Protein AF-A0A3P6F514-F1 (afdb_monomer)

Organism: Brassica oleracea (NCBI:txid3712)

Radius of gyration: 19.17 Å; Cα contacts (8 Å, |Δi|>4): 53; chains: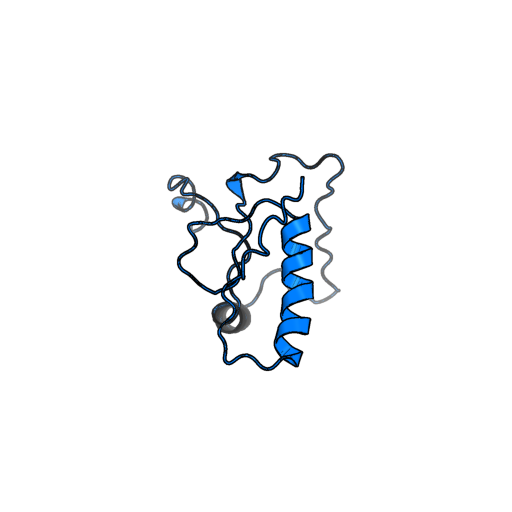 1; bounding box: 52×38×47 Å

Foldseek 3Di:
DDDPPDPPPLDDPPPDPPVVVVVVVVVLVVLVVQADFDPPDPDDSRTAHEPVRGPPDDPPDDDDDPDDDPPDDPDDDPVRVVVVVVVVVVDDDRYDYDDPVPPPVPPPD

InterPro domains:
  IPR045278 Intron splicing facilitator CRS1/CFM2/CFM3 [PTHR31846] (11-100)

Mean predicted aligned error: 13.73 Å

Secondary structure (DSSP, 8-state):
-------------TTS-HHHHHHHHHHHHHHHHH--B-TT--SSSSPPEEGGGS-S--TT--PPP--PPTT--SS--HHHHHHHHHHHTTSPPSEE----TTSGGGS--

pLDDT: mean 72.65, std 19.53, range [32.44, 96.12]

Sequence (109 aa):
QDRYVAEEEVNYPKDVPKEQLSELCEPNDLLDEIGPRFHDWTGCTRLPVDADLLPLLVMGYRCPFRILLQGVKPCLSNKEMTDMRRLARTSPPHFALGMCIQFISYMCS

Solvent-accessible surface area (backbone atoms only — not comparable to full-atom values): 7485 Å² total; per-residue (Å²): 135,90,76,84,74,73,82,76,77,72,87,66,72,91,82,64,58,74,73,56,54,62,65,52,44,59,63,47,57,55,45,59,75,71,39,59,66,36,81,89,62,85,71,67,94,66,66,19,25,29,54,77,76,43,75,95,70,64,88,89,70,68,83,76,80,88,79,67,60,92,92,56,71,96,64,77,50,76,65,55,50,50,52,50,53,58,57,54,70,77,51,77,68,63,62,43,74,73,87,68,82,80,62,72,75,74,81,74,121

Structure (mmCIF, N/CA/C/O backbone):
data_AF-A0A3P6F514-F1
#
_entry.id   AF-A0A3P6F514-F1
#
loop_
_atom_site.group_PDB
_atom_site.id
_atom_site.type_symbol
_atom_site.label_atom_id
_atom_site.label_alt_id
_atom_site.label_comp_id
_atom_site.label_asym_id
_atom_site.label_entity_id
_atom_site.label_seq_id
_atom_site.pdbx_PDB_ins_code
_atom_site.Cartn_x
_atom_site.Cartn_y
_atom_site.Cartn_z
_atom_site.occupancy
_atom_site.B_iso_or_equiv
_atom_site.auth_seq_id
_atom_site.auth_comp_id
_atom_site.auth_asym_id
_atom_site.auth_atom_id
_atom_site.pdbx_PDB_model_num
ATOM 1 N N . GLN A 1 1 ? 25.218 -22.951 -29.419 1.00 37.34 1 GLN A N 1
ATOM 2 C CA . GLN A 1 1 ? 25.791 -21.664 -28.989 1.00 37.34 1 GLN A CA 1
ATOM 3 C C . GLN A 1 1 ? 25.002 -21.221 -27.778 1.00 37.34 1 GLN A C 1
ATOM 5 O O . GLN A 1 1 ? 23.917 -20.667 -27.906 1.00 37.34 1 GLN A O 1
ATOM 10 N N . ASP A 1 2 ? 25.517 -21.600 -26.624 1.00 38.72 2 ASP A N 1
ATOM 11 C CA . ASP A 1 2 ? 24.926 -21.385 -25.315 1.00 38.72 2 ASP A CA 1
ATOM 12 C C . ASP A 1 2 ? 24.814 -19.889 -25.006 1.00 38.72 2 ASP A C 1
ATOM 14 O O . ASP A 1 2 ? 25.784 -19.139 -25.130 1.00 38.72 2 ASP A O 1
ATOM 18 N N . ARG A 1 3 ? 23.630 -19.452 -24.579 1.00 36.84 3 ARG A N 1
ATOM 19 C CA . ARG A 1 3 ? 23.478 -18.248 -23.761 1.00 36.84 3 ARG A CA 1
ATOM 20 C C . ARG A 1 3 ? 22.629 -18.617 -22.559 1.00 36.84 3 ARG A C 1
ATOM 22 O O . ARG A 1 3 ? 21.411 -18.497 -22.582 1.00 36.84 3 ARG A O 1
ATOM 29 N N . TYR A 1 4 ? 23.319 -19.082 -21.527 1.00 44.69 4 TYR A N 1
ATOM 30 C CA . TYR A 1 4 ? 22.870 -18.948 -20.152 1.00 44.69 4 TYR A CA 1
ATOM 31 C C . TYR A 1 4 ? 22.663 -17.448 -19.908 1.00 44.69 4 TYR A C 1
ATOM 33 O O . TYR A 1 4 ? 23.629 -16.684 -19.892 1.00 44.69 4 TYR A O 1
ATOM 41 N N . VAL A 1 5 ? 21.409 -17.005 -19.837 1.00 43.78 5 VAL A N 1
ATOM 42 C CA . VAL A 1 5 ? 21.094 -15.683 -19.296 1.00 43.78 5 VAL A CA 1
ATOM 43 C C . VAL A 1 5 ? 21.154 -15.860 -17.790 1.00 43.78 5 VAL A C 1
ATOM 45 O O . VAL A 1 5 ? 20.444 -16.696 -17.240 1.00 43.78 5 VAL A O 1
ATOM 48 N N . ALA A 1 6 ? 22.115 -15.165 -17.189 1.00 39.28 6 ALA A N 1
ATOM 49 C CA . ALA A 1 6 ? 22.413 -15.213 -15.773 1.00 39.28 6 ALA A CA 1
ATOM 50 C C . ALA A 1 6 ? 21.134 -15.029 -14.953 1.00 39.28 6 ALA A C 1
ATOM 52 O O . ALA A 1 6 ? 20.357 -14.112 -15.211 1.00 39.28 6 ALA A O 1
ATOM 53 N N . GLU A 1 7 ? 20.947 -15.916 -13.982 1.00 44.66 7 GLU A N 1
ATOM 54 C CA . GLU A 1 7 ? 20.014 -15.728 -12.882 1.00 44.66 7 GLU A CA 1
ATOM 55 C C . GLU A 1 7 ? 20.375 -14.389 -12.227 1.00 44.66 7 GLU A C 1
ATOM 57 O O . GLU A 1 7 ? 21.457 -14.224 -11.659 1.00 44.66 7 GLU A O 1
ATOM 62 N N . GLU A 1 8 ? 19.527 -13.384 -12.428 1.00 42.81 8 GLU A N 1
ATOM 63 C CA . GLU A 1 8 ? 19.698 -12.079 -11.811 1.00 42.81 8 GLU A CA 1
ATOM 64 C C . GLU A 1 8 ? 19.383 -12.267 -10.325 1.00 42.81 8 GLU A C 1
ATOM 66 O O . GLU A 1 8 ? 18.228 -12.411 -9.927 1.00 42.81 8 GLU A O 1
ATOM 71 N N . GLU A 1 9 ? 20.440 -12.391 -9.520 1.00 42.28 9 GLU A N 1
ATOM 72 C CA . GLU A 1 9 ? 20.378 -12.536 -8.067 1.00 42.28 9 GLU A CA 1
ATOM 73 C C . GLU A 1 9 ? 19.604 -11.355 -7.468 1.00 42.28 9 GLU A C 1
ATOM 75 O O . GLU A 1 9 ? 20.139 -10.269 -7.224 1.00 42.28 9 GLU A O 1
ATOM 80 N N . VAL A 1 10 ? 18.313 -11.581 -7.237 1.00 49.22 10 VAL A N 1
ATOM 81 C CA . VAL A 1 10 ? 17.448 -10.710 -6.449 1.00 49.22 10 VAL A CA 1
ATOM 82 C C . VAL A 1 10 ? 18.124 -10.529 -5.091 1.00 49.22 10 VAL A C 1
ATOM 84 O O . VAL A 1 10 ? 18.396 -11.497 -4.383 1.00 49.22 10 VAL A O 1
ATOM 87 N N . ASN A 1 11 ? 18.448 -9.285 -4.740 1.00 47.28 11 ASN A N 1
ATOM 88 C CA . ASN A 1 11 ? 19.166 -8.947 -3.514 1.00 47.28 11 ASN A CA 1
ATOM 89 C C . ASN A 1 11 ? 18.270 -9.179 -2.284 1.00 47.28 11 ASN A C 1
ATOM 91 O O . ASN A 1 11 ? 17.671 -8.250 -1.738 1.00 47.28 11 ASN A O 1
ATOM 95 N N . TYR A 1 12 ? 18.154 -10.435 -1.858 1.00 49.00 12 TYR A N 1
ATOM 96 C CA . TYR A 1 12 ? 17.582 -10.787 -0.569 1.00 49.00 12 TYR A CA 1
ATOM 97 C C . TYR A 1 12 ? 18.574 -10.379 0.532 1.00 49.00 12 TYR A C 1
ATOM 99 O O . TYR A 1 12 ? 19.768 -10.680 0.42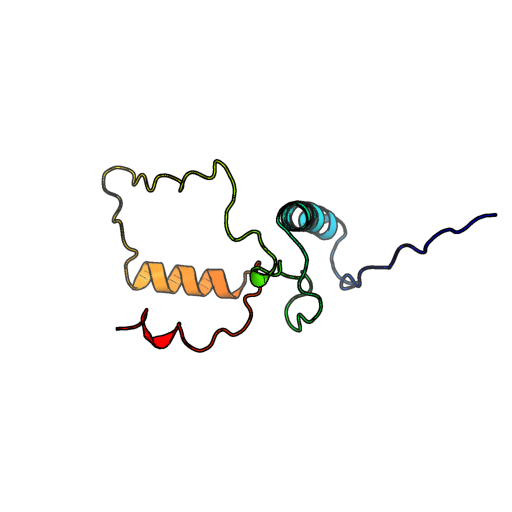4 1.00 49.00 12 TYR A O 1
ATOM 107 N N . PRO A 1 13 ? 18.126 -9.716 1.616 1.00 46.41 13 PRO A N 1
ATOM 108 C CA . PRO A 1 13 ? 18.972 -9.477 2.777 1.00 46.41 13 PRO A CA 1
ATOM 109 C C . PRO A 1 13 ? 19.556 -10.811 3.252 1.00 46.41 13 PRO A C 1
ATOM 111 O O . PRO A 1 13 ? 18.817 -11.752 3.539 1.00 46.41 13 PRO A O 1
ATOM 114 N N . LYS A 1 14 ? 20.887 -10.893 3.315 1.00 55.69 14 LYS A N 1
ATOM 115 C CA . LYS A 1 14 ? 21.645 -12.142 3.529 1.00 55.69 14 LYS A CA 1
ATOM 116 C C . LYS A 1 14 ? 21.442 -12.778 4.914 1.00 55.69 14 LYS A C 1
ATOM 118 O O . LYS A 1 14 ? 21.979 -13.849 5.173 1.00 55.69 14 LYS A O 1
ATOM 123 N N . ASP A 1 15 ? 20.636 -12.146 5.764 1.00 55.81 15 ASP A N 1
ATOM 124 C CA . ASP A 1 15 ? 20.420 -12.503 7.167 1.00 55.81 15 ASP A CA 1
ATOM 125 C C . ASP A 1 15 ? 19.021 -13.092 7.440 1.00 55.81 15 ASP A C 1
ATOM 127 O O . ASP A 1 15 ? 18.640 -13.283 8.595 1.00 55.81 15 ASP A O 1
ATOM 131 N N . VAL A 1 16 ? 18.231 -13.380 6.398 1.00 51.59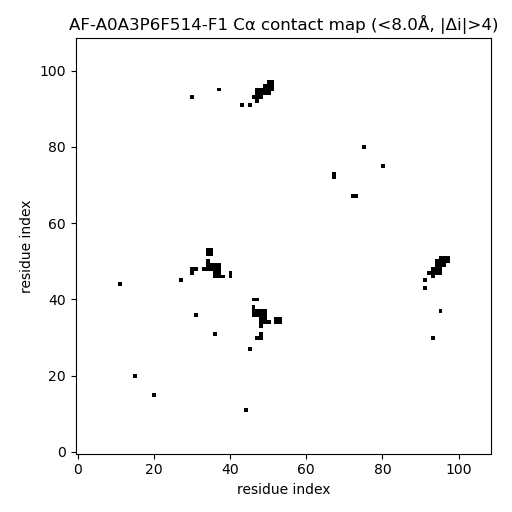 16 VAL A N 1
ATOM 132 C CA . VAL A 1 16 ? 16.887 -13.960 6.542 1.00 51.59 16 VAL A CA 1
ATOM 133 C C . VAL A 1 16 ? 16.980 -15.498 6.575 1.00 51.59 16 VAL A C 1
ATOM 135 O O . VAL A 1 16 ? 17.500 -16.092 5.627 1.00 51.59 16 VAL A O 1
ATOM 138 N N . PRO A 1 17 ? 16.494 -16.179 7.636 1.00 51.84 17 PRO A N 1
ATOM 139 C CA . PRO A 1 17 ? 16.474 -17.640 7.709 1.00 51.84 17 PRO A CA 1
ATOM 140 C C . PRO A 1 17 ? 15.773 -18.261 6.494 1.00 51.84 17 PRO A C 1
ATOM 142 O O . PRO A 1 17 ? 14.752 -17.755 6.033 1.00 51.84 17 PRO A O 1
ATOM 145 N N . LYS A 1 18 ? 16.295 -19.386 5.993 1.00 53.44 18 LYS A N 1
ATOM 146 C CA . LYS A 1 18 ? 15.811 -20.062 4.770 1.00 53.44 18 LYS A CA 1
ATOM 147 C C . LYS A 1 18 ? 14.313 -20.398 4.790 1.00 53.44 18 LYS A C 1
ATOM 149 O O . LYS A 1 18 ? 13.689 -20.421 3.738 1.00 53.44 18 LYS A O 1
ATOM 154 N N . GLU A 1 19 ? 13.742 -20.601 5.974 1.00 55.47 19 GLU A N 1
ATOM 155 C CA . GLU A 1 19 ? 12.308 -20.845 6.181 1.00 55.47 19 GLU A CA 1
ATOM 156 C C . GLU A 1 19 ? 11.449 -19.598 5.898 1.00 55.47 19 GLU A C 1
ATOM 158 O O . GLU A 1 19 ? 10.370 -19.709 5.322 1.00 55.47 19 GLU A O 1
ATOM 163 N N . GLN A 1 20 ? 11.950 -18.394 6.197 1.00 51.47 20 GLN A N 1
ATOM 164 C CA . GLN A 1 20 ? 11.259 -17.149 5.846 1.00 51.47 20 GLN A CA 1
ATOM 165 C C . GLN A 1 20 ? 11.323 -16.885 4.337 1.00 51.47 20 GLN A C 1
ATOM 167 O O . GLN A 1 20 ? 10.356 -16.387 3.782 1.00 51.47 20 GLN A O 1
ATOM 172 N N . LEU A 1 21 ? 12.406 -17.262 3.642 1.00 51.94 21 LEU A N 1
ATOM 173 C CA . LEU A 1 21 ? 12.508 -17.117 2.180 1.00 51.94 21 LEU A CA 1
ATOM 174 C C . LEU A 1 21 ? 11.434 -17.923 1.430 1.00 51.94 21 LEU A C 1
ATOM 176 O O . LEU A 1 21 ? 10.863 -17.406 0.472 1.00 51.94 21 LEU A O 1
ATOM 180 N N . SER A 1 22 ? 11.100 -19.134 1.892 1.00 52.25 22 SER A N 1
ATOM 181 C CA . SER A 1 22 ? 9.967 -19.897 1.345 1.00 52.25 22 SER A CA 1
ATOM 182 C C . SER A 1 22 ? 8.612 -19.231 1.609 1.00 52.25 22 SER A C 1
ATOM 184 O O . SER A 1 22 ? 7.752 -19.252 0.736 1.00 52.25 22 SER A O 1
ATOM 186 N N . GLU A 1 23 ? 8.437 -18.582 2.765 1.00 55.47 23 GLU A N 1
ATOM 187 C CA . GLU A 1 23 ? 7.231 -17.799 3.081 1.00 55.47 23 GLU A CA 1
ATOM 188 C C . GLU A 1 23 ? 7.160 -16.470 2.308 1.00 55.47 23 GLU A C 1
ATOM 190 O O . GLU A 1 23 ? 6.088 -15.886 2.194 1.00 55.47 23 GLU A O 1
ATOM 195 N N . LEU A 1 24 ? 8.282 -15.968 1.773 1.00 55.56 24 LEU A N 1
ATOM 196 C CA . LEU A 1 24 ? 8.315 -14.753 0.947 1.00 55.56 24 LEU A CA 1
ATOM 197 C C . LEU A 1 24 ? 8.101 -15.026 -0.543 1.00 55.56 24 LEU A C 1
ATOM 199 O O . LEU A 1 24 ? 7.763 -14.088 -1.265 1.00 55.56 24 LEU A O 1
ATOM 203 N N . CYS A 1 25 ? 8.310 -16.266 -0.985 1.00 59.62 25 CYS A N 1
ATOM 204 C CA . CYS A 1 25 ? 8.084 -16.689 -2.364 1.00 59.62 25 CYS A CA 1
ATOM 205 C C . CYS A 1 25 ? 6.590 -16.635 -2.699 1.00 59.62 25 CYS A C 1
ATOM 207 O O . CYS A 1 25 ? 6.205 -15.933 -3.623 1.00 59.62 25 CYS A O 1
ATOM 209 N N . GLU A 1 26 ? 5.742 -17.236 -1.857 1.00 73.44 26 GLU A N 1
ATOM 210 C CA . GLU A 1 26 ? 4.296 -17.337 -2.110 1.00 73.44 26 GLU A CA 1
ATOM 211 C C . GLU A 1 26 ? 3.595 -15.971 -2.303 1.00 73.44 26 GLU A C 1
ATOM 213 O O . GLU A 1 26 ? 2.872 -15.810 -3.289 1.00 73.44 26 GLU A O 1
ATOM 218 N N . PRO A 1 27 ? 3.877 -14.928 -1.494 1.00 72.94 27 PRO A N 1
ATOM 219 C CA . PRO A 1 27 ? 3.299 -13.605 -1.715 1.00 72.94 27 PRO A CA 1
ATOM 220 C C . PRO A 1 27 ? 3.882 -12.868 -2.924 1.00 72.94 27 PRO A C 1
ATOM 222 O O . PRO A 1 27 ? 3.206 -12.021 -3.505 1.00 72.94 27 PRO A O 1
ATOM 225 N N . ASN A 1 28 ? 5.143 -13.122 -3.283 1.00 82.06 28 ASN A N 1
ATOM 226 C CA . ASN A 1 28 ? 5.744 -12.495 -4.456 1.00 82.06 28 ASN A CA 1
ATOM 227 C C . ASN A 1 28 ? 5.181 -13.112 -5.735 1.00 82.06 28 ASN A C 1
ATOM 229 O O . ASN A 1 28 ? 4.739 -12.350 -6.588 1.00 82.06 28 ASN A O 1
ATOM 233 N N . ASP A 1 29 ? 5.092 -14.438 -5.805 1.00 85.25 29 ASP A N 1
ATOM 234 C CA . ASP A 1 29 ? 4.518 -15.156 -6.944 1.00 85.25 29 ASP A CA 1
ATOM 235 C C . ASP A 1 29 ? 3.081 -14.676 -7.214 1.00 85.25 29 ASP A C 1
ATOM 237 O O . ASP A 1 29 ? 2.733 -14.328 -8.341 1.00 85.25 29 ASP A O 1
ATOM 241 N N . LEU A 1 30 ? 2.273 -14.519 -6.155 1.00 87.19 30 LEU A N 1
ATOM 242 C CA . LEU A 1 30 ? 0.922 -13.959 -6.257 1.00 87.19 30 LEU A CA 1
ATOM 243 C C . LEU A 1 30 ? 0.911 -12.547 -6.860 1.00 87.19 30 LEU A C 1
ATOM 245 O O . LEU A 1 30 ? 0.057 -12.209 -7.676 1.00 87.19 30 LEU A O 1
ATOM 249 N N . LEU A 1 31 ? 1.822 -11.682 -6.422 1.00 86.25 31 LEU A N 1
ATOM 250 C CA . LEU A 1 31 ? 1.860 -10.303 -6.899 1.00 86.25 31 LEU A CA 1
ATOM 251 C C . LEU A 1 31 ? 2.374 -10.205 -8.352 1.00 86.25 31 LEU A C 1
ATOM 253 O O . LEU A 1 31 ? 1.984 -9.269 -9.047 1.00 86.25 31 LEU A O 1
ATOM 257 N N . ASP A 1 32 ? 3.184 -11.160 -8.823 1.00 87.44 32 ASP A N 1
ATOM 258 C CA . ASP A 1 32 ? 3.622 -11.236 -10.227 1.00 87.44 32 ASP A CA 1
ATOM 259 C C . ASP A 1 32 ? 2.467 -11.600 -11.169 1.00 87.44 32 ASP A C 1
ATOM 261 O O . ASP A 1 32 ? 2.425 -11.139 -12.310 1.00 87.44 32 ASP A O 1
ATOM 265 N N . GLU A 1 33 ? 1.482 -12.361 -10.683 1.00 88.94 33 GLU A N 1
ATOM 266 C CA . GLU A 1 33 ? 0.255 -12.656 -11.432 1.00 88.94 33 GLU A CA 1
ATOM 267 C C . GLU A 1 33 ? -0.676 -11.439 -11.557 1.00 88.94 33 GLU A C 1
ATOM 269 O O . GLU 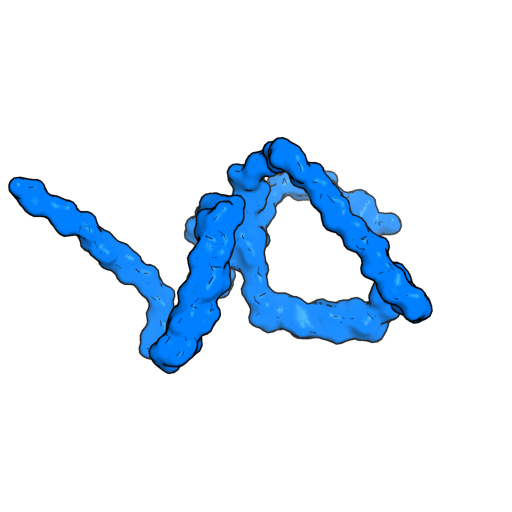A 1 33 ? -1.473 -11.357 -12.495 1.00 88.94 33 GLU A O 1
ATOM 274 N N . ILE A 1 34 ? -0.597 -10.486 -10.621 1.00 87.56 34 ILE A N 1
ATOM 275 C CA . ILE A 1 34 ? -1.497 -9.325 -10.577 1.00 87.56 34 ILE A CA 1
ATOM 276 C C . ILE A 1 34 ? -1.084 -8.260 -11.595 1.00 87.56 34 ILE A C 1
ATOM 278 O O . ILE A 1 34 ? -1.953 -7.676 -12.248 1.00 87.56 34 ILE A O 1
ATOM 282 N N . GLY A 1 35 ? 0.214 -7.980 -11.731 1.00 88.25 35 GLY A N 1
ATOM 283 C CA . GLY A 1 35 ? 0.674 -6.980 -12.687 1.00 88.25 35 GLY A CA 1
ATOM 284 C C . GLY A 1 35 ? 2.158 -6.623 -12.604 1.00 88.25 35 GLY A C 1
ATOM 285 O O . GLY A 1 35 ? 2.900 -7.175 -11.792 1.00 88.25 35 GLY A O 1
ATOM 286 N N . PRO A 1 36 ? 2.603 -5.677 -13.452 1.00 91.56 36 PRO A N 1
ATOM 287 C CA . PRO A 1 36 ? 3.997 -5.246 -13.512 1.00 91.56 36 PRO A CA 1
ATOM 288 C C . PRO A 1 36 ? 4.491 -4.663 -12.185 1.00 91.56 36 PRO A C 1
ATOM 290 O O . PRO A 1 36 ? 3.740 -4.007 -11.463 1.00 91.56 36 PRO A O 1
ATOM 293 N N . ARG A 1 37 ? 5.776 -4.854 -11.875 1.00 90.19 37 ARG A N 1
ATOM 294 C CA . ARG A 1 37 ? 6.400 -4.306 -10.664 1.00 90.19 37 ARG A CA 1
ATOM 295 C C . ARG A 1 37 ? 6.877 -2.876 -10.867 1.00 90.19 37 ARG A C 1
ATOM 297 O O . ARG A 1 37 ? 7.426 -2.532 -11.910 1.00 90.19 37 ARG A O 1
ATOM 304 N N . PHE A 1 38 ? 6.740 -2.066 -9.823 1.00 88.19 38 PHE A N 1
ATOM 305 C CA . PHE A 1 38 ? 7.309 -0.727 -9.781 1.00 88.19 38 PHE A CA 1
ATOM 306 C C . PHE A 1 38 ? 8.782 -0.797 -9.350 1.00 88.19 38 PHE A C 1
ATOM 308 O O . PHE A 1 38 ? 9.093 -0.979 -8.172 1.00 88.19 38 PHE A O 1
ATOM 315 N N . HIS A 1 39 ? 9.694 -0.679 -10.315 1.00 84.94 39 HIS A N 1
ATOM 316 C CA . HIS A 1 39 ? 11.134 -0.853 -10.094 1.00 84.94 39 HIS A CA 1
ATOM 317 C C . HIS A 1 39 ? 11.817 0.340 -9.406 1.00 84.94 39 HIS A C 1
ATOM 319 O O . HIS A 1 39 ? 12.816 0.143 -8.720 1.00 84.94 39 HIS A O 1
ATOM 325 N N . ASP A 1 40 ? 11.252 1.548 -9.496 1.00 83.81 40 ASP A N 1
ATOM 326 C CA . ASP A 1 40 ? 11.790 2.757 -8.843 1.00 83.81 40 ASP A CA 1
ATOM 327 C C . ASP A 1 40 ? 11.394 2.858 -7.353 1.00 83.81 40 ASP A C 1
ATOM 329 O O . ASP A 1 40 ? 11.387 3.932 -6.741 1.00 83.81 40 ASP A O 1
ATOM 333 N N . TRP A 1 41 ? 11.023 1.731 -6.740 1.00 83.75 41 TRP A N 1
ATOM 334 C CA . TRP A 1 41 ? 10.610 1.668 -5.347 1.00 83.75 41 TRP A CA 1
ATOM 335 C C . TRP A 1 41 ? 11.804 1.820 -4.399 1.00 83.75 41 TRP A C 1
ATOM 337 O O . TRP A 1 41 ? 12.706 0.989 -4.361 1.00 83.75 41 TRP A O 1
ATOM 347 N N . THR A 1 42 ? 11.780 2.860 -3.566 1.00 76.56 42 THR A N 1
ATOM 348 C CA . THR A 1 42 ? 12.834 3.139 -2.572 1.00 76.56 42 THR A CA 1
ATOM 349 C C . THR A 1 42 ? 12.526 2.582 -1.177 1.00 76.56 42 THR A C 1
ATOM 351 O O . THR A 1 42 ? 13.286 2.817 -0.237 1.00 76.56 42 THR A O 1
ATOM 354 N N . GLY A 1 43 ? 11.397 1.883 -1.017 1.00 74.56 43 GLY A N 1
ATOM 355 C CA . GLY A 1 43 ? 10.927 1.363 0.267 1.00 74.56 43 GLY A CA 1
ATOM 356 C C . GLY A 1 43 ? 11.414 -0.056 0.577 1.00 74.56 43 GLY A C 1
ATOM 357 O O . GLY A 1 43 ? 12.580 -0.394 0.405 1.00 74.56 43 GLY A O 1
ATOM 358 N N . CYS A 1 44 ? 10.519 -0.891 1.114 1.00 70.00 44 CYS A N 1
ATOM 359 C CA . CYS A 1 44 ? 10.832 -2.268 1.506 1.00 70.00 44 CYS A CA 1
ATOM 360 C C . CYS A 1 44 ? 11.335 -3.143 0.341 1.00 70.00 44 CYS A C 1
ATOM 362 O O . CYS A 1 44 ? 11.067 -2.867 -0.821 1.00 70.00 44 CYS A O 1
ATOM 364 N N . THR A 1 45 ? 11.975 -4.263 0.687 1.00 71.31 45 THR A N 1
ATOM 365 C CA . THR A 1 45 ? 12.571 -5.230 -0.254 1.00 71.31 45 THR A CA 1
ATOM 366 C C . THR A 1 45 ? 11.601 -5.841 -1.269 1.00 71.31 45 THR A C 1
ATOM 368 O O . THR A 1 45 ? 12.041 -6.258 -2.333 1.00 71.31 45 THR A O 1
ATOM 371 N N . ARG A 1 46 ? 10.296 -5.918 -0.970 1.00 79.31 46 ARG A N 1
ATOM 372 C CA . ARG A 1 46 ? 9.287 -6.403 -1.925 1.00 79.31 46 ARG A CA 1
ATOM 373 C C . ARG A 1 46 ? 8.795 -5.247 -2.785 1.00 79.31 46 ARG A C 1
ATOM 375 O O . ARG A 1 46 ? 8.257 -4.280 -2.245 1.00 79.31 46 ARG A O 1
ATOM 382 N N . LEU A 1 47 ? 8.965 -5.373 -4.099 1.00 85.44 47 LEU A N 1
ATOM 383 C CA . LEU A 1 47 ? 8.515 -4.373 -5.060 1.00 85.44 47 LEU A CA 1
ATOM 384 C C . LEU A 1 47 ? 6.981 -4.380 -5.148 1.00 85.44 47 LEU A C 1
ATOM 386 O O . LEU A 1 47 ? 6.393 -5.437 -5.401 1.00 85.44 47 LEU A O 1
ATOM 390 N N . PRO A 1 48 ? 6.314 -3.234 -4.954 1.00 89.50 48 PRO A N 1
ATOM 391 C CA . PRO A 1 48 ? 4.879 -3.146 -5.153 1.00 89.50 48 PRO A CA 1
ATOM 392 C C . PRO A 1 48 ? 4.523 -3.296 -6.638 1.00 89.50 48 PRO A C 1
ATOM 394 O O . PRO A 1 48 ? 5.344 -3.054 -7.524 1.00 89.50 48 PRO A O 1
ATOM 397 N N . VAL A 1 49 ? 3.279 -3.679 -6.904 1.00 91.19 49 VAL A N 1
ATOM 398 C CA . VAL A 1 49 ? 2.696 -3.670 -8.248 1.00 91.19 49 VAL A CA 1
ATOM 399 C C . VAL A 1 49 ? 2.427 -2.226 -8.659 1.00 91.19 49 VAL A C 1
ATOM 401 O O . VAL A 1 49 ? 1.873 -1.450 -7.879 1.00 91.19 49 VAL A O 1
ATOM 404 N N . ASP A 1 50 ? 2.808 -1.863 -9.876 1.00 89.94 50 ASP A N 1
ATOM 405 C CA . ASP A 1 50 ? 2.476 -0.570 -10.461 1.00 89.94 50 ASP A CA 1
ATOM 406 C C . ASP A 1 50 ? 0.991 -0.554 -10.847 1.00 89.94 50 ASP A C 1
ATOM 408 O O . ASP A 1 50 ? 0.562 -1.178 -11.821 1.00 89.94 50 ASP A O 1
ATOM 412 N N . ALA A 1 51 ? 0.186 0.129 -10.036 1.00 89.38 51 ALA A N 1
ATOM 413 C CA . ALA A 1 51 ? -1.254 0.178 -10.215 1.00 89.38 51 ALA A CA 1
ATOM 414 C C . ALA A 1 51 ? -1.685 1.076 -11.384 1.00 89.38 51 ALA A C 1
ATOM 416 O O . ALA A 1 51 ? -2.807 0.915 -11.866 1.00 89.38 51 ALA A O 1
ATOM 417 N N . ASP A 1 52 ? -0.814 1.959 -11.880 1.00 87.69 52 ASP A N 1
ATOM 418 C CA . ASP A 1 52 ? -1.112 2.784 -13.055 1.00 87.69 52 ASP A CA 1
ATOM 419 C C . ASP A 1 52 ? -1.028 1.972 -14.353 1.00 87.69 52 ASP A C 1
ATOM 421 O O . ASP A 1 52 ? -1.654 2.321 -15.356 1.00 87.69 52 ASP A O 1
ATOM 425 N N . LEU A 1 53 ? -0.276 0.868 -14.328 1.00 87.75 53 LEU A N 1
ATOM 426 C CA . LEU A 1 53 ? -0.134 -0.067 -15.444 1.00 87.75 53 LEU A CA 1
ATOM 427 C C . LEU A 1 53 ? -1.187 -1.182 -15.431 1.00 87.75 53 LEU A C 1
ATOM 429 O O . LEU A 1 53 ? -1.240 -1.989 -16.364 1.00 87.75 53 LEU A O 1
ATOM 433 N N . LEU A 1 54 ? -2.032 -1.244 -14.398 1.00 87.12 54 LEU A N 1
ATOM 434 C CA . LEU A 1 54 ? -3.117 -2.214 -14.347 1.00 87.12 54 LEU A CA 1
ATOM 435 C C . LEU A 1 54 ? -4.207 -1.869 -15.372 1.00 87.12 54 LEU A C 1
ATOM 437 O O . LEU A 1 54 ? -4.477 -0.698 -15.652 1.00 87.12 54 LEU A O 1
ATOM 441 N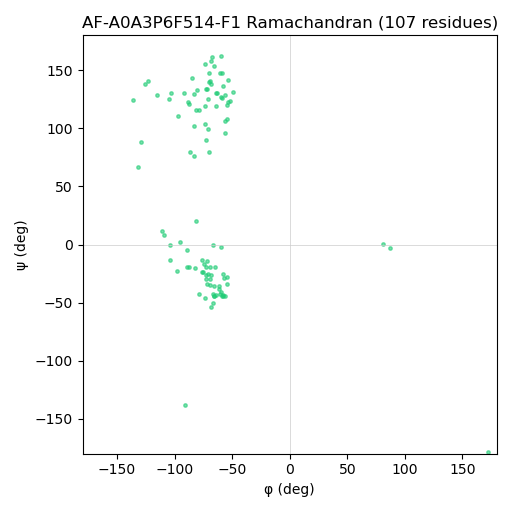 N . PRO A 1 55 ? -4.879 -2.883 -15.940 1.00 86.38 55 PRO A N 1
ATOM 442 C CA . PRO A 1 55 ? -5.969 -2.648 -16.871 1.00 86.38 55 PRO A CA 1
ATOM 443 C C . PRO A 1 55 ? -7.084 -1.837 -16.198 1.00 86.38 55 PRO A C 1
ATOM 445 O O . PRO A 1 55 ? -7.633 -2.240 -15.173 1.00 86.38 55 PRO A O 1
ATOM 448 N N . LEU A 1 56 ? -7.474 -0.724 -16.827 1.00 81.88 56 LE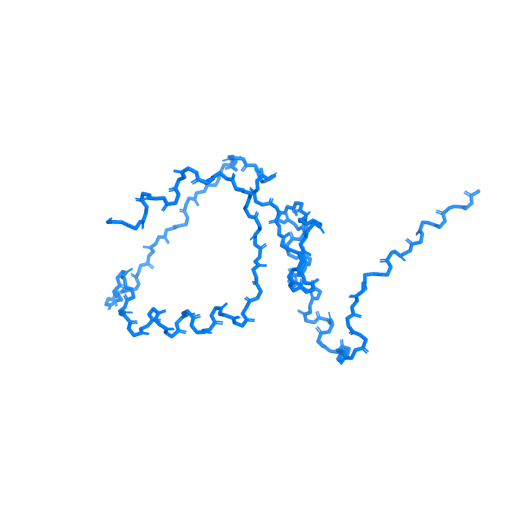U A N 1
ATOM 449 C CA . LEU A 1 56 ? -8.542 0.161 -16.339 1.00 81.88 56 LEU A CA 1
ATOM 450 C C . LEU A 1 56 ? -9.887 -0.569 -16.154 1.00 81.88 56 LEU A C 1
ATOM 452 O O . LEU A 1 56 ? -10.706 -0.181 -15.321 1.00 81.88 56 LEU A O 1
ATOM 456 N N . LEU A 1 57 ? -10.123 -1.619 -16.944 1.00 83.19 57 LEU A N 1
ATOM 457 C CA . LEU A 1 57 ? -11.320 -2.446 -16.890 1.00 83.19 57 LEU A CA 1
ATOM 458 C C . LEU A 1 57 ? -10.941 -3.923 -16.980 1.00 83.19 57 LEU A C 1
ATOM 460 O O . LEU A 1 57 ? -10.353 -4.369 -17.963 1.00 83.19 57 LEU A O 1
ATOM 464 N N . VAL A 1 58 ? -11.368 -4.696 -15.986 1.00 84.88 58 VAL A N 1
ATOM 465 C CA . VAL A 1 58 ? -11.275 -6.157 -16.000 1.00 84.88 58 VAL A CA 1
ATOM 466 C C . VAL A 1 58 ? -12.620 -6.720 -16.462 1.00 84.88 58 VAL A C 1
ATOM 468 O O . VAL A 1 58 ? -13.634 -6.603 -15.769 1.00 84.88 58 VAL A O 1
ATOM 471 N N . MET A 1 59 ? -12.653 -7.307 -17.661 1.00 88.12 59 MET A N 1
ATOM 472 C CA . MET A 1 59 ? -13.872 -7.895 -18.229 1.00 88.12 59 MET A CA 1
ATOM 473 C C . MET A 1 59 ? -14.417 -8.997 -17.313 1.00 88.12 59 MET A C 1
ATOM 475 O O . MET A 1 59 ? -13.706 -9.928 -16.954 1.00 88.12 59 MET A O 1
ATOM 479 N N . GLY A 1 60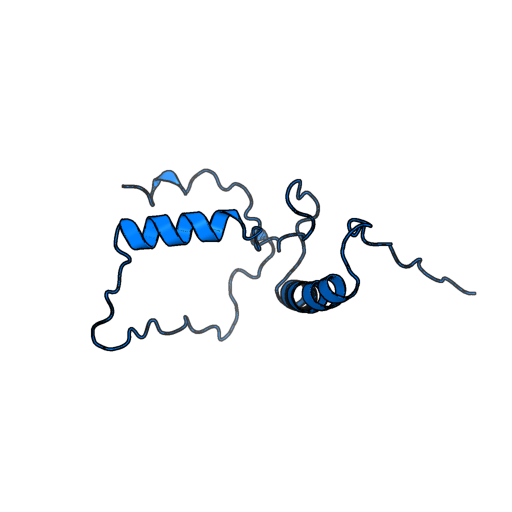 ? -15.692 -8.895 -16.934 1.00 85.81 60 GLY A N 1
ATOM 480 C CA . GLY A 1 60 ? -16.329 -9.859 -16.031 1.00 85.81 60 GLY A CA 1
ATOM 481 C C . GLY A 1 60 ? -16.043 -9.633 -14.542 1.00 85.81 60 GLY A C 1
ATOM 482 O O . GLY A 1 60 ? -16.586 -10.368 -13.716 1.00 85.81 60 GLY A O 1
ATOM 483 N N . TYR A 1 61 ? -15.269 -8.605 -14.174 1.00 86.12 61 TYR A N 1
ATOM 484 C CA . TYR A 1 61 ? -15.094 -8.239 -12.772 1.00 86.12 61 TYR A CA 1
ATOM 485 C C . TYR A 1 61 ? -16.424 -7.791 -12.169 1.00 86.12 61 TYR A C 1
ATOM 487 O O . TYR A 1 61 ? -17.045 -6.817 -12.602 1.00 86.12 61 TYR A O 1
ATOM 495 N N . ARG A 1 62 ? -16.870 -8.514 -11.142 1.00 85.12 62 ARG A N 1
ATOM 496 C CA . ARG A 1 62 ? -18.008 -8.117 -10.314 1.00 85.12 62 ARG A CA 1
ATOM 497 C C . ARG A 1 62 ? -17.467 -7.615 -8.992 1.00 85.12 62 ARG A C 1
ATOM 499 O O . ARG A 1 62 ? -16.741 -8.342 -8.321 1.00 85.12 62 ARG A O 1
ATOM 506 N N . CYS A 1 63 ? -17.844 -6.390 -8.624 1.00 82.00 63 CYS A N 1
ATOM 507 C CA . CYS A 1 63 ? -17.488 -5.828 -7.327 1.00 82.00 63 CYS A CA 1
ATOM 508 C C . CYS A 1 63 ? -17.900 -6.826 -6.229 1.00 82.00 63 CYS A C 1
ATOM 510 O O . CYS A 1 63 ? -19.072 -7.228 -6.203 1.00 82.00 63 CYS A O 1
ATOM 512 N N . PRO A 1 64 ? -16.965 -7.273 -5.372 1.00 81.25 64 PRO A N 1
ATOM 513 C CA . PRO A 1 64 ? -17.288 -8.220 -4.321 1.00 81.25 64 PRO A CA 1
ATOM 514 C C . PRO A 1 64 ? -18.384 -7.635 -3.431 1.00 81.25 64 PRO A C 1
ATOM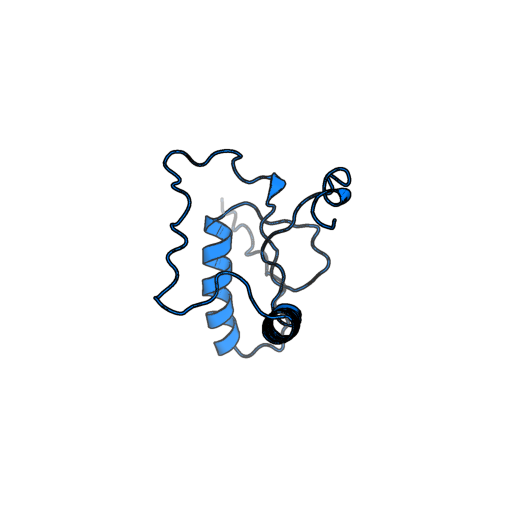 516 O O . PRO A 1 64 ? -18.376 -6.453 -3.076 1.00 81.25 64 PRO A O 1
ATOM 519 N N . PHE A 1 65 ? -19.365 -8.466 -3.088 1.00 76.44 65 PHE A N 1
ATOM 520 C CA . PHE A 1 65 ? -20.456 -8.045 -2.224 1.00 76.44 65 PHE A CA 1
ATOM 521 C C . PHE A 1 65 ? -19.910 -7.700 -0.836 1.00 76.44 65 PHE A C 1
ATOM 523 O O . PHE A 1 65 ? -19.198 -8.479 -0.206 1.00 76.44 65 PHE A O 1
ATOM 530 N N . ARG A 1 66 ? -20.287 -6.531 -0.319 1.00 78.19 66 ARG A N 1
ATOM 531 C CA . ARG A 1 66 ? -20.036 -6.177 1.079 1.00 78.19 66 ARG A CA 1
ATOM 532 C C . ARG A 1 66 ? -21.147 -6.775 1.941 1.00 78.19 66 ARG A C 1
ATOM 534 O O . ARG A 1 66 ? -22.064 -6.066 2.346 1.00 78.19 66 ARG A O 1
ATOM 541 N N . ILE A 1 67 ? -21.096 -8.086 2.182 1.00 81.81 67 ILE A N 1
ATOM 542 C CA . ILE A 1 67 ? -21.983 -8.727 3.161 1.00 81.81 67 ILE A CA 1
ATOM 543 C C . ILE A 1 67 ? -21.378 -8.511 4.544 1.00 81.81 67 ILE A C 1
ATOM 545 O O . ILE A 1 67 ? -20.293 -9.000 4.846 1.00 81.81 67 ILE A O 1
ATOM 549 N N . LEU A 1 68 ? -22.091 -7.771 5.385 1.00 82.75 68 LEU A N 1
ATOM 550 C CA . LEU A 1 68 ? -21.797 -7.699 6.808 1.00 82.75 68 LEU A CA 1
ATOM 551 C C . LEU A 1 68 ? -22.617 -8.775 7.509 1.00 82.75 68 LEU A C 1
ATOM 553 O O . LEU A 1 68 ? -23.824 -8.881 7.288 1.00 82.75 68 LEU A O 1
ATOM 557 N N . LEU A 1 69 ? -21.964 -9.569 8.356 1.00 82.75 69 LEU A N 1
ATOM 558 C CA . LEU A 1 69 ? -22.673 -10.476 9.253 1.00 82.75 69 LEU A CA 1
ATOM 559 C C . LEU A 1 69 ? -23.617 -9.666 10.157 1.00 82.75 69 LEU A C 1
ATOM 561 O O . LEU A 1 69 ? -23.335 -8.515 10.503 1.00 82.75 69 LEU A O 1
ATOM 565 N N . GLN A 1 70 ? -24.751 -10.257 10.535 1.00 83.06 70 GLN A N 1
ATOM 566 C CA . GLN A 1 70 ? -25.758 -9.575 11.345 1.00 83.06 70 GLN A CA 1
ATOM 567 C C . GLN A 1 70 ? -25.146 -9.053 12.654 1.00 83.06 70 GLN A C 1
ATOM 569 O O . GLN A 1 70 ? -24.485 -9.789 13.382 1.00 83.06 70 GLN A O 1
ATOM 574 N N . GLY A 1 71 ? -25.368 -7.771 12.950 1.00 81.25 71 GLY A N 1
ATOM 575 C CA . GLY A 1 71 ? -24.825 -7.113 14.143 1.00 81.25 71 GLY A CA 1
ATOM 576 C C . GLY A 1 71 ? -23.423 -6.516 13.973 1.00 81.25 71 GLY A C 1
ATOM 577 O O . GLY A 1 71 ? -22.949 -5.844 14.888 1.00 81.25 71 GLY A O 1
ATOM 578 N N . VAL A 1 72 ? -22.776 -6.686 12.814 1.00 84.69 72 VAL A N 1
ATOM 579 C CA . VAL A 1 72 ? -21.502 -6.021 12.505 1.00 84.69 72 VAL A CA 1
ATOM 580 C C . VAL A 1 72 ? -21.762 -4.610 11.983 1.00 84.69 72 VAL A C 1
ATOM 582 O O . VAL A 1 72 ? -22.566 -4.396 11.073 1.00 84.69 72 VAL A O 1
ATOM 585 N N . LYS A 1 73 ? -21.071 -3.624 12.562 1.00 83.88 73 LYS A N 1
ATOM 586 C CA . LYS A 1 73 ? -21.154 -2.232 12.112 1.00 83.88 73 LYS A CA 1
ATOM 587 C C . LYS A 1 73 ? -20.468 -2.077 10.746 1.00 83.88 73 LYS A C 1
ATOM 589 O O . LYS A 1 73 ? -19.385 -2.622 10.555 1.00 83.88 73 LYS A O 1
ATOM 594 N N . PRO A 1 74 ? -21.039 -1.292 9.814 1.00 82.88 74 PRO A N 1
ATOM 595 C CA . PRO A 1 74 ? -20.442 -1.064 8.494 1.00 82.88 74 PRO A CA 1
ATOM 596 C C . PRO A 1 74 ? -19.164 -0.225 8.532 1.00 82.88 74 PRO A C 1
ATOM 598 O O . PRO A 1 74 ? -18.383 -0.259 7.582 1.00 82.88 74 PRO A O 1
ATOM 601 N N . CYS A 1 75 ? -18.955 0.514 9.621 1.00 85.38 75 CYS A N 1
ATOM 602 C CA . CYS A 1 75 ? -17.819 1.398 9.817 1.00 85.38 75 CYS A CA 1
ATOM 603 C C . CYS A 1 75 ? -17.073 1.011 11.091 1.00 85.38 75 CYS A C 1
ATOM 605 O O . CYS A 1 75 ? -17.691 0.709 12.116 1.00 85.38 75 CYS A O 1
ATOM 607 N N . LEU A 1 76 ? -15.746 1.084 11.027 1.00 87.94 76 LEU A N 1
ATOM 608 C CA . LEU A 1 76 ? -14.874 0.916 12.183 1.00 87.94 76 LEU A CA 1
ATOM 609 C C . LEU A 1 76 ? -15.035 2.106 13.136 1.00 87.94 76 LEU A C 1
ATOM 611 O O . LEU A 1 76 ? -15.123 3.256 12.702 1.00 87.94 76 LEU A O 1
ATOM 615 N N . SER A 1 77 ? -15.030 1.844 14.439 1.00 92.69 77 SER A N 1
ATOM 616 C CA . SER A 1 77 ? -14.900 2.890 15.452 1.00 92.69 77 SER A CA 1
ATOM 617 C C . SER A 1 77 ? -13.512 3.536 15.405 1.00 92.69 77 SER A C 1
ATOM 619 O O . SER A 1 77 ? -12.549 2.950 14.910 1.00 92.69 77 SER A O 1
ATOM 621 N N . ASN A 1 78 ? -13.367 4.728 15.992 1.00 94.56 78 ASN A N 1
ATOM 622 C CA . ASN A 1 78 ? -12.074 5.425 16.066 1.00 94.56 78 ASN A CA 1
ATOM 623 C C . ASN A 1 78 ? -10.967 4.567 16.705 1.00 94.56 78 ASN A C 1
ATOM 625 O O . ASN A 1 78 ? -9.804 4.659 16.306 1.00 94.56 78 ASN A O 1
ATOM 629 N N . LYS A 1 79 ? -11.324 3.718 17.680 1.00 95.62 79 LYS A N 1
ATOM 630 C CA . LYS A 1 79 ? -10.390 2.790 18.327 1.00 95.62 79 LYS A CA 1
ATOM 631 C C . LYS A 1 79 ? -9.935 1.702 17.353 1.00 95.62 79 LYS A C 1
ATOM 633 O O . LYS A 1 79 ? -8.741 1.580 17.114 1.00 95.62 79 LYS A O 1
ATOM 638 N N . GLU A 1 80 ? -10.877 0.994 16.731 1.00 95.06 80 GLU A N 1
ATOM 639 C CA . GLU A 1 80 ? -10.586 -0.069 15.756 1.00 95.06 80 GLU A CA 1
ATOM 640 C C . GLU A 1 80 ? -9.796 0.465 14.555 1.00 95.06 80 GLU A C 1
ATOM 642 O O . GLU A 1 80 ? -8.830 -0.151 14.115 1.00 95.06 80 GLU A O 1
ATOM 647 N N . MET A 1 81 ? -10.148 1.658 14.070 1.00 95.19 81 MET A N 1
ATOM 648 C CA . MET A 1 81 ? -9.416 2.352 13.012 1.00 95.19 81 MET A CA 1
ATOM 649 C C . MET A 1 81 ? -7.966 2.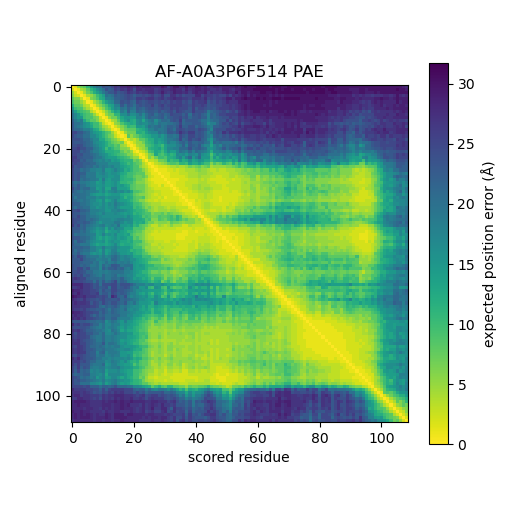643 13.422 1.00 95.19 81 MET A C 1
ATOM 651 O O . MET A 1 81 ? -7.044 2.479 12.623 1.00 95.19 81 MET A O 1
ATOM 655 N N . THR A 1 82 ? -7.746 3.079 14.662 1.00 96.12 82 THR A N 1
ATOM 656 C CA . THR A 1 82 ? -6.400 3.345 15.185 1.00 96.12 82 THR A CA 1
ATOM 657 C C . THR A 1 82 ? -5.588 2.059 15.297 1.00 96.12 82 THR A C 1
ATOM 659 O O . THR A 1 82 ? -4.419 2.046 14.910 1.00 96.12 82 THR A O 1
ATOM 662 N N . ASP A 1 83 ? -6.204 0.981 15.776 1.00 95.56 83 ASP A N 1
ATOM 663 C CA . ASP A 1 83 ? -5.553 -0.319 15.916 1.00 95.56 83 ASP A CA 1
ATOM 664 C C . ASP A 1 83 ? -5.198 -0.910 14.541 1.00 95.56 83 ASP A C 1
ATOM 666 O O . ASP A 1 83 ? -4.050 -1.299 14.323 1.00 95.56 83 ASP A O 1
ATOM 670 N N . MET A 1 84 ? -6.103 -0.845 13.557 1.00 93.31 84 MET A N 1
ATOM 671 C CA . MET A 1 84 ? -5.800 -1.229 12.172 1.00 93.31 84 MET A CA 1
ATOM 672 C C . MET A 1 84 ? -4.660 -0.408 11.569 1.00 93.31 84 MET A C 1
ATOM 674 O O . MET A 1 84 ? -3.763 -0.971 10.951 1.00 93.31 84 MET A O 1
ATOM 678 N N . ARG A 1 85 ? -4.648 0.917 11.763 1.00 93.75 85 ARG A N 1
ATOM 679 C CA . ARG A 1 85 ? -3.549 1.769 11.278 1.00 93.75 85 ARG A CA 1
ATOM 680 C C . ARG A 1 85 ? -2.215 1.394 11.911 1.00 93.75 85 ARG A C 1
ATOM 682 O O . ARG A 1 85 ? -1.191 1.513 11.251 1.00 93.75 85 ARG A O 1
ATOM 689 N N . ARG A 1 86 ? -2.201 0.984 13.182 1.00 94.75 86 ARG A N 1
ATOM 690 C CA . ARG A 1 86 ? -0.978 0.525 13.857 1.00 94.75 86 ARG A CA 1
ATOM 691 C C . ARG A 1 86 ? -0.460 -0.769 13.238 1.00 94.75 86 ARG A C 1
ATOM 693 O O . ARG A 1 86 ? 0.730 -0.839 12.962 1.00 94.75 86 ARG A O 1
ATOM 700 N N . LEU A 1 87 ? -1.347 -1.727 12.971 1.00 91.94 87 LEU A N 1
ATOM 701 C CA . LEU A 1 87 ? -1.001 -2.981 12.294 1.00 91.94 87 LEU A CA 1
ATOM 702 C C . LEU A 1 87 ? -0.518 -2.738 10.856 1.00 91.94 87 LEU A C 1
ATOM 704 O O . LEU A 1 87 ? 0.504 -3.271 10.446 1.00 91.94 87 LEU A O 1
ATOM 708 N N . ALA A 1 88 ? -1.191 -1.865 10.106 1.00 88.44 88 ALA A N 1
ATOM 709 C CA . ALA A 1 88 ? -0.836 -1.570 8.718 1.00 88.44 88 ALA A CA 1
ATOM 710 C C . ALA A 1 88 ? 0.537 -0.886 8.555 1.00 88.44 88 ALA A C 1
ATOM 712 O O . ALA A 1 88 ? 1.113 -0.921 7.474 1.00 88.44 88 ALA A O 1
ATOM 713 N N . ARG A 1 89 ? 1.097 -0.272 9.609 1.00 84.81 89 ARG A N 1
ATOM 714 C CA . ARG A 1 89 ? 2.443 0.334 9.548 1.00 84.81 89 ARG A CA 1
ATOM 715 C C . ARG A 1 89 ? 3.556 -0.697 9.408 1.00 84.81 89 ARG A C 1
ATOM 717 O O . ARG A 1 89 ? 4.625 -0.341 8.926 1.00 84.81 89 ARG A O 1
ATOM 724 N N . THR A 1 90 ? 3.342 -1.928 9.874 1.00 83.38 90 THR A N 1
ATOM 725 C CA . THR A 1 90 ? 4.347 -2.994 9.764 1.00 83.38 90 THR A CA 1
ATOM 726 C C . THR A 1 90 ? 4.230 -3.755 8.448 1.00 83.38 90 THR A C 1
ATOM 728 O O . THR A 1 90 ? 5.189 -4.410 8.050 1.00 83.38 90 THR A O 1
ATOM 731 N N . SER A 1 91 ? 3.083 -3.681 7.764 1.00 79.56 91 SER A N 1
ATOM 732 C CA . SER A 1 91 ? 2.910 -4.287 6.444 1.00 79.56 91 SER A CA 1
ATOM 733 C C . SER A 1 91 ? 3.510 -3.401 5.348 1.00 79.56 91 SER A C 1
ATOM 735 O O . SER A 1 91 ? 3.218 -2.202 5.324 1.00 79.56 91 SER A O 1
ATOM 737 N N . PRO A 1 92 ? 4.302 -3.961 4.417 1.00 81.69 92 PRO A N 1
ATOM 738 C CA . PRO A 1 92 ? 4.778 -3.214 3.261 1.00 81.69 92 PRO A CA 1
ATOM 739 C C . PRO A 1 92 ? 3.605 -2.831 2.336 1.00 81.69 92 PRO A C 1
ATOM 741 O O . PRO A 1 92 ? 2.582 -3.522 2.313 1.00 81.69 92 PRO A O 1
ATOM 744 N N . PRO A 1 93 ? 3.726 -1.742 1.561 1.00 83.88 93 PRO A N 1
ATOM 745 C CA . PRO A 1 93 ? 2.748 -1.418 0.531 1.00 83.88 93 PRO A CA 1
ATOM 746 C C . PRO A 1 93 ? 2.822 -2.437 -0.613 1.00 83.88 93 PRO A C 1
ATOM 748 O O . PRO A 1 93 ? 3.907 -2.824 -1.037 1.00 83.88 93 PRO A O 1
ATOM 751 N N . HIS A 1 94 ? 1.660 -2.852 -1.118 1.00 88.06 94 HIS A N 1
ATOM 752 C CA . HIS A 1 94 ? 1.551 -3.846 -2.196 1.00 88.06 94 HIS A CA 1
ATOM 753 C C . HIS A 1 94 ? 1.350 -3.214 -3.576 1.00 88.06 94 HIS A C 1
ATOM 755 O O . HIS A 1 94 ? 1.674 -3.836 -4.579 1.00 88.06 94 HIS A O 1
ATOM 761 N N . PHE A 1 95 ? 0.840 -1.983 -3.622 1.00 89.31 95 PHE A N 1
ATOM 762 C CA . PHE A 1 95 ? 0.593 -1.232 -4.848 1.00 89.31 95 PHE A CA 1
ATOM 763 C C . PHE A 1 95 ? 1.281 0.128 -4.767 1.00 89.31 95 PHE A C 1
ATOM 765 O O . PHE A 1 95 ? 1.229 0.789 -3.726 1.00 89.31 95 PHE A O 1
ATOM 772 N N . ALA A 1 96 ? 1.894 0.539 -5.869 1.00 89.31 96 ALA A N 1
ATOM 773 C CA . ALA A 1 96 ? 2.372 1.890 -6.095 1.00 89.31 96 ALA A CA 1
ATOM 774 C C . ALA A 1 96 ? 1.390 2.583 -7.040 1.00 89.31 96 ALA A C 1
ATOM 776 O O . ALA A 1 96 ? 1.015 2.025 -8.064 1.00 89.31 96 ALA A O 1
ATOM 777 N N . LEU A 1 97 ? 0.951 3.780 -6.665 1.00 85.81 97 LEU A N 1
ATOM 778 C CA . LEU A 1 97 ? 0.107 4.639 -7.491 1.00 85.81 97 LEU A CA 1
ATOM 779 C C . LEU A 1 97 ? 0.916 5.889 -7.822 1.00 85.81 97 LEU A C 1
ATOM 781 O O . LEU A 1 97 ? 1.458 6.527 -6.911 1.00 85.81 97 LEU A O 1
ATOM 785 N N . GLY A 1 98 ? 0.999 6.247 -9.097 1.00 77.88 98 GLY A N 1
ATOM 786 C CA . GLY A 1 98 ? 1.644 7.469 -9.543 1.00 77.88 98 GLY A CA 1
ATOM 787 C C . GLY A 1 98 ? 0.809 8.703 -9.222 1.00 77.88 98 GLY A C 1
ATOM 788 O O . GLY A 1 98 ? -0.408 8.680 -9.015 1.00 77.88 98 GLY A O 1
ATOM 789 N N . MET A 1 99 ? 1.498 9.836 -9.120 1.00 61.06 99 MET A N 1
ATOM 790 C CA . MET A 1 99 ? 0.911 11.094 -8.679 1.00 61.06 99 MET A CA 1
ATOM 791 C C . MET A 1 99 ? -0.003 11.716 -9.745 1.00 61.06 99 MET A C 1
ATOM 793 O O . MET A 1 99 ? 0.405 12.606 -10.486 1.00 61.06 99 MET A O 1
ATOM 797 N N . CYS A 1 100 ? -1.289 11.379 -9.723 1.00 49.88 100 CYS A N 1
ATOM 798 C CA . CYS A 1 100 ? -2.329 12.353 -10.055 1.00 49.88 100 CYS A CA 1
ATOM 799 C C . CYS A 1 100 ? -2.699 13.122 -8.777 1.00 49.88 100 CYS A C 1
ATOM 801 O O . CYS A 1 100 ? -3.703 12.847 -8.121 1.00 49.88 100 CYS A O 1
ATOM 803 N N . ILE A 1 101 ? -1.873 14.108 -8.414 1.00 45.19 101 ILE A N 1
ATOM 804 C CA . ILE A 1 101 ? -2.012 14.957 -7.209 1.00 45.19 101 ILE A CA 1
ATOM 805 C C . ILE A 1 101 ? -3.327 15.765 -7.143 1.00 45.19 101 ILE A C 1
ATOM 807 O O . ILE A 1 101 ? -3.581 16.447 -6.154 1.00 45.19 101 ILE A O 1
ATOM 811 N N . GLN A 1 102 ? -4.194 15.685 -8.154 1.00 40.94 102 GLN A N 1
ATOM 812 C CA . GLN A 1 102 ? -5.420 16.479 -8.226 1.00 40.94 102 GLN A CA 1
ATOM 813 C C . GLN A 1 102 ? -6.602 15.900 -7.420 1.00 40.94 102 GLN A C 1
ATOM 815 O O . GLN A 1 102 ? -7.525 16.642 -7.097 1.00 40.94 102 GLN A O 1
ATOM 820 N N . PHE A 1 103 ? -6.611 14.603 -7.077 1.00 37.94 103 PHE A N 1
ATOM 821 C CA . PHE A 1 103 ? -7.834 13.943 -6.575 1.00 37.94 103 PHE A CA 1
ATOM 822 C C . PHE A 1 103 ? -7.906 13.682 -5.063 1.00 37.94 103 PHE A C 1
ATOM 824 O O . PHE A 1 103 ? -8.996 13.440 -4.546 1.00 37.94 103 PHE A O 1
ATOM 831 N N . ILE A 1 104 ? -6.807 13.794 -4.309 1.00 41.31 104 ILE A N 1
ATOM 832 C CA . ILE A 1 104 ? -6.827 13.466 -2.866 1.00 41.31 104 ILE A CA 1
ATOM 833 C C . ILE A 1 104 ? -7.501 14.566 -2.020 1.00 41.31 104 ILE A C 1
ATOM 835 O O . ILE A 1 104 ? -7.917 14.309 -0.892 1.00 41.31 104 ILE A O 1
ATOM 839 N N . SER A 1 105 ? -7.737 15.764 -2.569 1.00 35.75 105 SER A N 1
ATOM 840 C CA . SER A 1 105 ? -8.420 16.827 -1.816 1.00 35.75 105 SER A CA 1
ATOM 841 C C . SER A 1 105 ? -9.921 16.577 -1.590 1.00 35.75 105 SER A C 1
ATOM 843 O O . SER A 1 105 ? -10.507 17.256 -0.752 1.00 35.75 105 SER A O 1
ATOM 845 N N . TYR A 1 106 ? -10.553 15.624 -2.288 1.00 38.22 106 TYR A N 1
ATOM 846 C CA . TYR A 1 106 ? -12.014 15.433 -2.235 1.00 38.22 106 TYR A CA 1
ATOM 847 C C . TYR A 1 106 ? -12.495 14.243 -1.389 1.00 38.22 106 TYR A C 1
ATOM 849 O O . TYR A 1 106 ? -13.698 14.046 -1.266 1.00 38.22 106 TYR A O 1
ATOM 857 N N . MET A 1 107 ? -11.597 13.466 -0.771 1.00 39.88 107 MET A N 1
ATOM 858 C CA . MET A 1 107 ? -11.980 12.347 0.116 1.00 39.88 107 MET A CA 1
ATOM 859 C C . MET A 1 107 ? -11.656 12.582 1.601 1.00 39.88 107 MET A C 1
ATOM 861 O O . MET A 1 107 ? -11.776 11.669 2.415 1.00 39.88 107 MET A O 1
ATOM 865 N N . CYS A 1 108 ? -11.296 13.817 1.959 1.00 32.44 108 CYS A N 1
ATOM 866 C CA . CYS A 1 108 ? -11.185 14.299 3.337 1.00 32.44 108 CYS A CA 1
ATOM 867 C C . CYS A 1 108 ? -11.907 15.653 3.477 1.00 32.44 108 CYS A C 1
ATOM 869 O O . CYS A 1 108 ? -11.288 16.697 3.680 1.00 32.44 108 CYS A O 1
ATOM 871 N N . SER A 1 109 ? -13.230 15.646 3.335 1.00 35.44 109 SER A N 1
ATOM 872 C CA . SER A 1 109 ? -14.154 16.619 3.938 1.00 35.44 109 SER A CA 1
ATOM 873 C C . SER A 1 109 ? -15.507 15.960 4.139 1.00 35.44 109 SER A C 1
ATOM 875 O O . SER A 1 109 ? -15.873 15.128 3.280 1.00 35.44 109 SER A O 1
#